Protein AF-A0A1J4RJ78-F1 (afdb_monomer)

Structure (mmCIF, N/CA/C/O backbone):
data_AF-A0A1J4RJ78-F1
#
_entry.id   AF-A0A1J4RJ78-F1
#
loop_
_atom_site.group_PDB
_atom_site.id
_atom_site.type_symbol
_atom_site.label_atom_id
_atom_site.label_alt_id
_atom_site.label_comp_id
_atom_site.label_asym_id
_a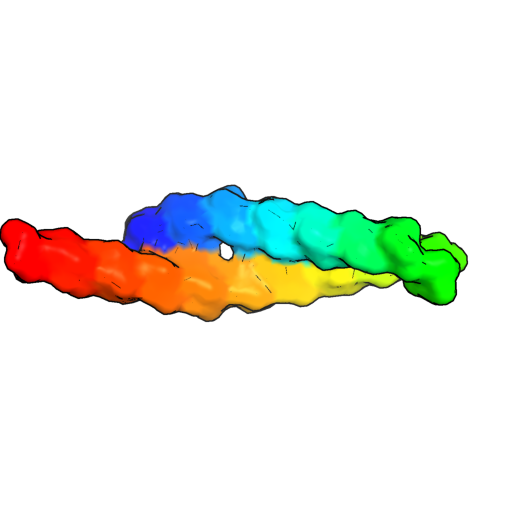tom_site.label_entity_id
_atom_site.label_seq_id
_atom_site.pdbx_PDB_ins_code
_atom_site.Cartn_x
_atom_site.Cartn_y
_atom_site.Cartn_z
_atom_site.occupancy
_atom_site.B_iso_or_equiv
_atom_site.auth_seq_id
_atom_site.auth_comp_id
_atom_site.auth_asym_id
_atom_site.auth_atom_id
_atom_site.pdbx_PDB_model_num
ATOM 1 N N . MET A 1 1 ? -15.336 1.926 12.615 1.00 67.94 1 MET A N 1
ATOM 2 C CA . MET A 1 1 ? -14.777 1.559 11.287 1.00 67.94 1 MET A CA 1
ATOM 3 C C . MET A 1 1 ? -14.428 2.730 10.356 1.00 67.94 1 MET A C 1
ATOM 5 O O . MET A 1 1 ? -13.241 2.956 10.189 1.00 67.94 1 MET A O 1
ATOM 9 N N . PHE A 1 2 ? -15.370 3.492 9.769 1.00 74.00 2 PHE A N 1
ATOM 10 C CA . PHE A 1 2 ? -15.049 4.498 8.719 1.00 74.00 2 PHE A CA 1
ATOM 11 C C . PHE A 1 2 ? -14.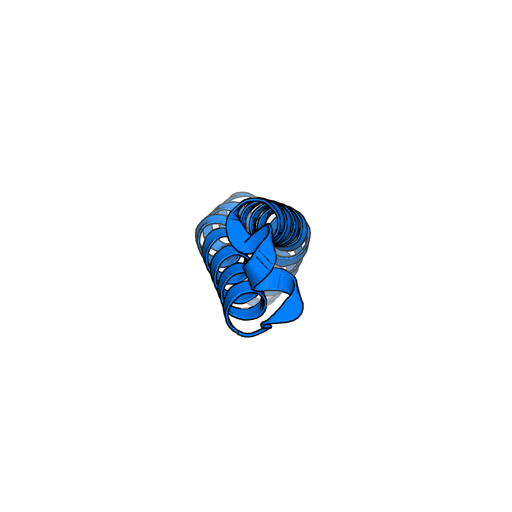023 5.566 9.145 1.00 74.00 2 PHE A C 1
ATOM 13 O O . PHE A 1 2 ? -13.104 5.869 8.392 1.00 74.00 2 PHE A O 1
ATOM 20 N N . LYS A 1 3 ? -14.123 6.074 10.383 1.00 83.81 3 LYS A N 1
ATOM 21 C CA . LYS A 1 3 ? -13.151 7.029 10.949 1.00 83.81 3 LYS A CA 1
ATOM 22 C C . LYS A 1 3 ? -11.744 6.427 11.070 1.00 83.81 3 LYS A C 1
ATOM 24 O O . LYS A 1 3 ? -10.776 7.062 10.681 1.00 83.81 3 LYS A O 1
ATOM 29 N N . ILE A 1 4 ? -11.646 5.185 11.551 1.00 85.12 4 ILE A N 1
ATOM 30 C CA . ILE A 1 4 ? -10.371 4.457 11.679 1.00 85.12 4 ILE A CA 1
ATOM 31 C C . ILE A 1 4 ? -9.789 4.191 10.288 1.00 85.12 4 ILE A C 1
ATOM 33 O O . ILE A 1 4 ? -8.614 4.438 10.061 1.00 85.12 4 ILE A O 1
ATOM 37 N N . SER A 1 5 ? -10.621 3.767 9.334 1.00 84.00 5 SER A N 1
ATOM 38 C CA . SER A 1 5 ? -10.203 3.551 7.946 1.00 84.00 5 SER A CA 1
ATOM 39 C C . SER A 1 5 ? -9.686 4.828 7.292 1.00 84.00 5 SER A C 1
ATOM 41 O O . SER A 1 5 ? -8.701 4.760 6.572 1.00 84.00 5 SER A O 1
ATOM 43 N N . ALA A 1 6 ? -10.306 5.983 7.552 1.00 87.81 6 ALA A N 1
ATOM 44 C CA . ALA A 1 6 ? -9.832 7.268 7.042 1.00 87.81 6 ALA A CA 1
ATOM 45 C C . ALA A 1 6 ? -8.467 7.647 7.637 1.00 87.81 6 ALA A C 1
ATOM 47 O O . ALA A 1 6 ? -7.571 8.047 6.901 1.00 87.81 6 ALA A O 1
ATOM 48 N N . VAL A 1 7 ? -8.280 7.457 8.948 1.00 89.56 7 VAL A N 1
ATOM 49 C CA . VAL A 1 7 ? -6.989 7.710 9.613 1.00 89.56 7 VAL A CA 1
ATOM 50 C C . VAL A 1 7 ? -5.899 6.792 9.060 1.00 89.56 7 VAL A C 1
ATOM 52 O O . VAL A 1 7 ? -4.816 7.260 8.720 1.00 89.56 7 VAL A O 1
ATOM 55 N N . VAL A 1 8 ? -6.190 5.498 8.912 1.00 89.62 8 VAL A N 1
ATOM 56 C CA . VAL A 1 8 ? -5.240 4.537 8.337 1.00 89.62 8 VAL A CA 1
ATOM 57 C C . VAL A 1 8 ? -4.935 4.880 6.880 1.00 89.62 8 VAL A C 1
ATOM 59 O O . VAL A 1 8 ? -3.780 4.806 6.479 1.00 89.62 8 VAL A O 1
ATOM 62 N N . PHE A 1 9 ? -5.927 5.320 6.104 1.00 90.81 9 PHE A N 1
ATOM 63 C CA . PHE A 1 9 ? -5.754 5.691 4.700 1.00 90.81 9 PHE A CA 1
ATOM 64 C C . PHE A 1 9 ? -4.822 6.885 4.500 1.00 90.81 9 PHE A C 1
ATOM 66 O O . PHE A 1 9 ? -3.968 6.840 3.617 1.00 90.81 9 PHE A O 1
ATOM 73 N N . VAL A 1 10 ? -4.924 7.912 5.349 1.00 91.75 10 VAL A N 1
ATOM 74 C CA . VAL A 1 10 ? -4.039 9.091 5.299 1.00 91.75 10 VAL A CA 1
ATOM 75 C C . VAL A 1 10 ? -2.567 8.711 5.483 1.00 91.75 10 VAL A C 1
ATOM 77 O O . VAL A 1 10 ? -1.696 9.392 4.955 1.00 91.75 10 VAL A O 1
ATOM 80 N N . ILE A 1 11 ? -2.284 7.611 6.183 1.00 93.25 11 ILE A N 1
ATOM 81 C CA . ILE A 1 11 ? -0.925 7.096 6.371 1.00 93.25 11 ILE A CA 1
ATOM 82 C C . ILE A 1 11 ? -0.575 6.112 5.246 1.00 93.25 11 ILE A C 1
ATOM 84 O O . ILE A 1 11 ? 0.420 6.282 4.550 1.00 93.25 11 ILE A O 1
ATOM 88 N N . ALA A 1 12 ? -1.416 5.103 5.021 1.00 91.62 12 ALA A N 1
ATOM 89 C CA . ALA A 1 12 ? -1.152 4.015 4.086 1.00 91.62 12 ALA A CA 1
ATOM 90 C C . ALA A 1 12 ? -1.012 4.490 2.633 1.00 91.62 12 ALA A C 1
ATOM 92 O O . ALA A 1 12 ? -0.182 3.952 1.902 1.00 91.62 12 ALA A O 1
ATOM 93 N N . ALA A 1 13 ? -1.792 5.491 2.210 1.00 92.62 13 ALA A N 1
ATOM 94 C CA . ALA A 1 13 ? -1.740 6.016 0.848 1.00 92.62 13 ALA A CA 1
ATOM 95 C C . ALA A 1 13 ? -0.371 6.630 0.501 1.00 92.62 13 ALA A C 1
ATOM 97 O O . ALA A 1 13 ? 0.297 6.076 -0.375 1.00 92.62 13 ALA A O 1
ATOM 98 N N . PRO A 1 14 ? 0.116 7.692 1.176 1.00 94.81 14 PRO A N 1
ATOM 99 C CA . PRO A 1 14 ? 1.424 8.263 0.861 1.00 94.81 14 PRO A CA 1
ATOM 100 C C . PRO A 1 14 ? 2.574 7.276 1.096 1.00 94.81 14 PRO A C 1
ATOM 102 O O . PRO A 1 14 ? 3.537 7.293 0.333 1.00 94.81 14 PRO A O 1
ATOM 105 N N . THR A 1 15 ? 2.478 6.375 2.083 1.00 95.06 15 THR A N 1
ATOM 106 C CA . THR A 1 15 ? 3.506 5.346 2.302 1.00 95.06 15 THR A CA 1
ATOM 107 C C . THR A 1 15 ? 3.617 4.389 1.113 1.00 95.06 15 THR A C 1
ATOM 109 O O . THR A 1 15 ? 4.715 4.185 0.601 1.00 95.06 15 THR A O 1
ATOM 112 N N . LEU A 1 16 ? 2.503 3.830 0.630 1.00 93.75 16 LEU A N 1
ATOM 113 C CA . LEU A 1 16 ? 2.520 2.908 -0.512 1.00 93.75 16 LEU A CA 1
ATOM 114 C C . LEU A 1 16 ? 2.893 3.613 -1.816 1.00 93.75 16 LEU A C 1
ATOM 116 O O . LEU A 1 16 ? 3.664 3.069 -2.604 1.00 93.75 16 LEU A O 1
ATOM 120 N N . MET A 1 17 ? 2.398 4.835 -2.022 1.00 94.88 17 MET A N 1
ATOM 121 C CA . MET A 1 17 ? 2.798 5.673 -3.153 1.00 94.88 17 MET A CA 1
ATOM 122 C C . MET A 1 17 ? 4.312 5.912 -3.158 1.00 94.88 17 MET A C 1
ATOM 124 O O . MET A 1 17 ? 4.956 5.726 -4.187 1.00 94.88 17 MET A O 1
ATOM 128 N N . GLY A 1 18 ? 4.884 6.273 -2.006 1.00 93.31 18 GLY A N 1
ATOM 129 C CA . GLY A 1 18 ? 6.317 6.507 -1.849 1.00 93.31 18 GLY A CA 1
ATOM 130 C C . GLY A 1 18 ? 7.150 5.251 -2.101 1.00 93.31 18 GLY A C 1
ATOM 131 O O . GLY A 1 18 ? 8.105 5.304 -2.870 1.00 93.31 18 GLY A O 1
ATOM 132 N N . ILE A 1 19 ? 6.766 4.107 -1.524 1.00 95.50 19 ILE A N 1
ATOM 133 C CA . ILE A 1 19 ? 7.474 2.831 -1.724 1.00 95.50 19 ILE A CA 1
ATOM 134 C C . ILE A 1 19 ? 7.509 2.450 -3.208 1.00 95.50 19 ILE A C 1
ATOM 136 O O . ILE A 1 19 ? 8.563 2.087 -3.727 1.00 95.50 19 ILE A O 1
ATOM 140 N N . LEU A 1 20 ? 6.378 2.557 -3.910 1.00 92.94 20 LEU A N 1
ATOM 141 C CA . LEU A 1 20 ? 6.313 2.204 -5.328 1.00 92.94 20 LEU A CA 1
ATOM 142 C C . LEU A 1 20 ? 7.063 3.210 -6.211 1.00 92.94 20 LEU A C 1
ATOM 144 O O . LEU A 1 20 ? 7.721 2.803 -7.166 1.00 92.94 20 LEU A O 1
ATOM 148 N N . ALA A 1 21 ? 7.031 4.503 -5.878 1.00 92.62 21 ALA A N 1
ATOM 149 C CA . ALA A 1 21 ? 7.841 5.508 -6.564 1.00 92.62 21 ALA A CA 1
ATOM 150 C C . ALA A 1 21 ? 9.345 5.224 -6.407 1.00 92.62 21 ALA A C 1
ATOM 152 O O . ALA A 1 21 ? 10.086 5.259 -7.389 1.00 92.62 21 ALA A O 1
ATOM 153 N N . VAL A 1 22 ? 9.789 4.861 -5.200 1.00 94.56 22 VAL A N 1
ATOM 154 C CA . VAL A 1 22 ? 11.178 4.449 -4.945 1.00 94.56 22 VAL A CA 1
ATOM 155 C C . VAL A 1 22 ? 11.525 3.179 -5.723 1.00 94.56 22 VAL A C 1
ATOM 157 O O . VAL A 1 22 ? 12.601 3.111 -6.308 1.00 94.56 22 VAL A O 1
ATOM 160 N N . ALA A 1 23 ? 10.619 2.201 -5.805 1.00 93.19 23 ALA A N 1
ATOM 161 C CA . ALA A 1 23 ? 10.838 0.986 -6.593 1.00 93.19 23 ALA A CA 1
ATOM 162 C C . ALA A 1 23 ? 11.039 1.285 -8.092 1.00 93.19 23 ALA A C 1
ATOM 164 O O . ALA A 1 23 ? 11.899 0.681 -8.736 1.00 93.19 23 ALA A O 1
ATOM 165 N N . VAL A 1 24 ? 10.299 2.256 -8.638 1.00 92.00 24 VAL A N 1
ATOM 166 C CA . VAL A 1 24 ? 10.491 2.743 -10.013 1.00 92.00 24 VAL A CA 1
ATOM 167 C C . VAL A 1 24 ? 11.860 3.403 -10.178 1.00 92.00 24 VAL A C 1
ATOM 169 O O . VAL A 1 24 ? 12.566 3.097 -11.134 1.00 92.00 24 VAL A O 1
ATOM 172 N N . MET A 1 25 ? 12.264 4.262 -9.239 1.00 91.25 25 MET A N 1
ATOM 173 C CA . MET A 1 25 ? 13.570 4.934 -9.280 1.00 91.25 25 MET A CA 1
ATOM 174 C C . MET A 1 25 ? 14.744 3.959 -9.122 1.00 91.25 25 MET A C 1
ATOM 176 O O . MET A 1 25 ? 15.796 4.159 -9.718 1.00 91.25 25 MET A O 1
ATOM 180 N N . ALA A 1 26 ? 14.566 2.891 -8.345 1.00 93.50 26 ALA A N 1
ATOM 181 C CA . ALA A 1 26 ? 15.575 1.855 -8.144 1.00 93.50 26 ALA A CA 1
ATOM 182 C C . ALA A 1 26 ? 15.734 0.919 -9.356 1.00 93.50 26 ALA A C 1
ATOM 184 O O . ALA A 1 26 ? 16.695 0.154 -9.408 1.00 93.50 26 ALA A O 1
ATOM 185 N N . THR A 1 27 ? 14.811 0.964 -10.324 1.00 92.81 27 THR A N 1
ATOM 186 C CA . THR A 1 27 ? 14.810 0.076 -11.489 1.00 92.81 27 THR A CA 1
ATOM 187 C C . THR A 1 27 ? 15.193 0.854 -12.755 1.00 92.81 27 THR A C 1
ATOM 189 O O . THR A 1 27 ? 14.3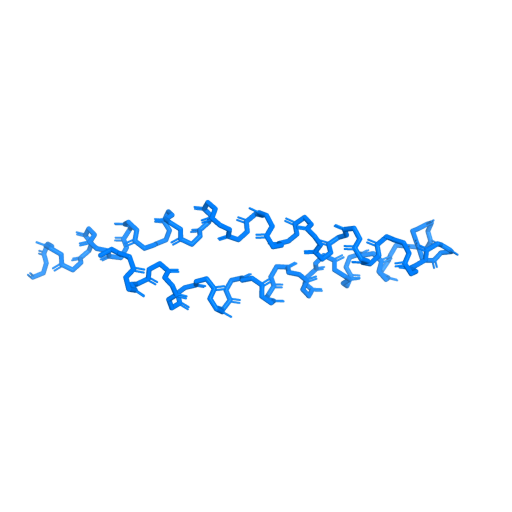64 1.593 -13.295 1.00 92.81 27 THR A O 1
ATOM 192 N N . PRO A 1 28 ? 16.413 0.673 -13.299 1.00 86.50 28 PRO A N 1
ATOM 193 C CA . PRO A 1 28 ? 16.919 1.491 -14.407 1.00 86.50 28 PRO A CA 1
ATOM 194 C C . PRO A 1 28 ? 16.039 1.473 -15.664 1.00 86.50 28 PRO A C 1
ATOM 196 O O . PRO A 1 28 ? 15.886 2.495 -16.330 1.00 86.50 28 PRO A O 1
ATOM 199 N N . SER A 1 29 ? 15.410 0.333 -15.973 1.00 89.25 29 SER A N 1
ATOM 200 C CA . SER A 1 29 ? 14.519 0.192 -17.133 1.00 89.25 29 SER A CA 1
ATOM 201 C C . SER A 1 29 ? 13.235 1.021 -17.022 1.00 89.25 29 SER A C 1
ATOM 203 O O . SER A 1 29 ? 12.697 1.443 -18.042 1.00 89.25 29 SER A O 1
ATOM 205 N N . LEU A 1 30 ? 12.756 1.283 -15.803 1.00 84.25 30 LEU A N 1
ATOM 206 C CA . LEU A 1 30 ? 11.564 2.092 -15.541 1.00 84.25 30 LEU A CA 1
ATOM 207 C C . LEU A 1 30 ? 11.907 3.587 -15.429 1.00 84.25 30 LEU A C 1
ATOM 209 O O . LEU A 1 30 ? 11.088 4.437 -15.775 1.00 84.25 30 LEU A O 1
ATOM 213 N N . MET A 1 31 ? 13.127 3.919 -14.998 1.00 86.00 31 MET A N 1
ATOM 214 C CA . MET A 1 31 ? 13.570 5.302 -14.801 1.00 86.00 31 MET A CA 1
ATOM 215 C C . MET A 1 31 ? 13.748 6.088 -16.112 1.00 86.00 31 MET A C 1
ATOM 217 O O . MET A 1 31 ? 13.540 7.301 -16.111 1.00 86.00 31 MET A O 1
ATOM 221 N N . ASN A 1 32 ? 14.033 5.420 -17.238 1.00 86.12 32 ASN A N 1
ATOM 222 C CA . ASN A 1 32 ? 14.075 6.065 -18.562 1.00 86.12 32 ASN A CA 1
ATOM 223 C C . ASN A 1 32 ? 12.749 6.758 -18.933 1.00 86.12 32 ASN A C 1
ATOM 225 O O . ASN A 1 32 ? 12.755 7.803 -19.576 1.00 86.12 32 ASN A O 1
ATOM 229 N N . GLU A 1 33 ? 11.616 6.213 -18.481 1.00 87.50 33 GLU A N 1
ATOM 230 C CA . GLU A 1 33 ? 10.280 6.821 -18.585 1.00 87.50 33 GLU A CA 1
ATOM 231 C C . GLU A 1 33 ? 9.757 7.221 -17.189 1.00 87.50 33 GLU A C 1
ATOM 233 O O . GLU A 1 33 ? 8.566 7.100 -16.886 1.00 87.50 33 GLU A O 1
ATOM 238 N N . GLY A 1 34 ? 10.651 7.692 -16.311 1.00 81.94 34 GLY A N 1
ATOM 239 C CA . GLY A 1 34 ? 10.377 7.883 -14.885 1.00 81.94 34 GLY A CA 1
ATOM 240 C C . GLY A 1 34 ? 9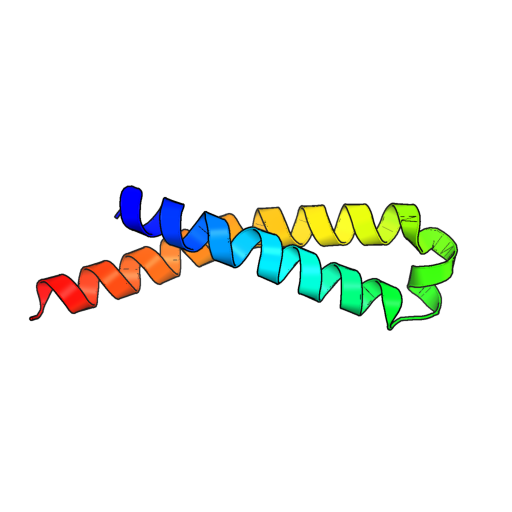.138 8.7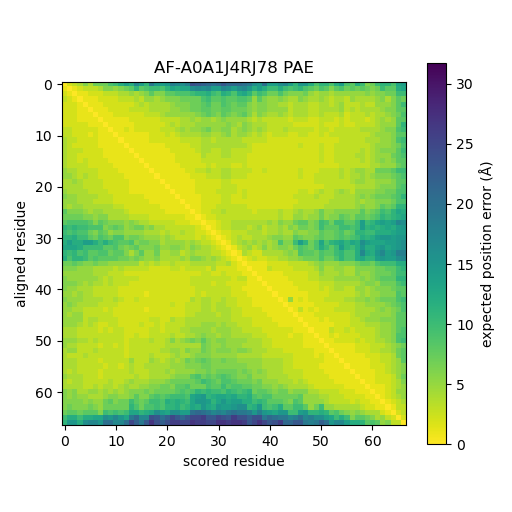31 -14.596 1.00 81.94 34 GLY A C 1
ATOM 241 O O . GLY A 1 34 ? 8.343 8.364 -13.739 1.00 81.94 34 GLY A O 1
ATOM 242 N N . ALA A 1 35 ? 8.892 9.800 -15.359 1.00 85.88 35 ALA A N 1
ATOM 243 C CA . ALA A 1 35 ? 7.700 10.635 -15.182 1.00 85.88 35 ALA A CA 1
ATOM 244 C C . ALA A 1 35 ? 6.385 9.842 -15.329 1.00 85.88 35 ALA A C 1
ATOM 246 O O . ALA A 1 35 ? 5.456 10.025 -14.550 1.00 85.88 35 ALA A O 1
ATOM 247 N N . LYS A 1 36 ? 6.318 8.914 -16.287 1.00 92.12 36 LYS A N 1
ATOM 248 C CA . LYS A 1 36 ? 5.136 8.080 -16.532 1.00 92.12 36 LYS A CA 1
ATOM 249 C C . LYS A 1 36 ? 5.014 6.975 -15.487 1.00 92.12 36 LYS A C 1
ATOM 251 O O . LYS A 1 36 ? 3.935 6.769 -14.931 1.00 92.12 36 LYS A O 1
ATOM 256 N N . TRP A 1 37 ? 6.113 6.280 -15.198 1.00 92.06 37 TRP A N 1
ATOM 257 C CA . TRP A 1 37 ? 6.091 5.134 -14.289 1.00 92.06 37 TRP A CA 1
ATOM 258 C C . TRP A 1 37 ? 5.954 5.532 -12.823 1.00 92.06 37 TRP A C 1
ATOM 260 O O . TRP A 1 37 ? 5.255 4.837 -12.095 1.00 92.06 37 TRP A O 1
ATOM 270 N N . ILE A 1 38 ? 6.525 6.661 -12.392 1.00 91.81 38 ILE A N 1
ATOM 271 C CA . ILE A 1 38 ? 6.340 7.185 -11.030 1.00 91.81 38 ILE A CA 1
ATOM 272 C C . ILE A 1 38 ? 4.876 7.575 -10.815 1.00 91.81 38 ILE A C 1
ATOM 274 O O . ILE A 1 38 ? 4.284 7.184 -9.810 1.00 91.81 38 ILE A O 1
ATOM 278 N N . SER A 1 39 ? 4.255 8.285 -11.763 1.00 91.50 39 SER A N 1
ATOM 279 C CA . SER A 1 39 ? 2.831 8.632 -11.671 1.00 91.50 39 SER A CA 1
ATOM 280 C C . SER A 1 39 ? 1.932 7.394 -11.682 1.00 91.50 39 SER A C 1
ATOM 282 O O . SER A 1 39 ? 0.993 7.318 -10.890 1.00 91.50 39 SER A O 1
ATOM 284 N N . ALA A 1 40 ? 2.233 6.396 -12.520 1.00 93.44 40 ALA A N 1
ATOM 285 C CA . ALA A 1 40 ? 1.498 5.132 -12.539 1.00 93.44 40 ALA A CA 1
ATOM 286 C C . ALA A 1 40 ? 1.656 4.355 -11.219 1.00 93.44 40 ALA A C 1
ATOM 288 O O . ALA A 1 40 ? 0.667 3.906 -10.644 1.00 93.44 40 ALA A O 1
ATOM 289 N N . ALA A 1 41 ? 2.880 4.251 -10.700 1.00 93.00 41 ALA A N 1
ATOM 290 C CA . ALA A 1 41 ? 3.200 3.615 -9.426 1.00 93.00 41 ALA A CA 1
ATOM 291 C C . ALA A 1 41 ? 2.494 4.295 -8.245 1.00 93.00 41 ALA A C 1
ATOM 293 O O . ALA A 1 41 ? 1.912 3.619 -7.397 1.00 93.00 41 ALA A O 1
ATOM 294 N N . ALA A 1 42 ? 2.469 5.628 -8.223 1.00 91.56 42 ALA A N 1
ATOM 295 C CA . ALA A 1 42 ? 1.715 6.397 -7.242 1.00 91.56 42 ALA A CA 1
ATOM 296 C C . ALA A 1 42 ? 0.201 6.131 -7.358 1.00 91.56 42 ALA A C 1
ATOM 298 O O . ALA A 1 42 ? -0.464 5.884 -6.354 1.00 91.56 42 ALA A O 1
ATOM 299 N N . GLY A 1 43 ? -0.350 6.093 -8.575 1.00 94.00 43 GLY A N 1
ATOM 300 C CA . GLY A 1 43 ? -1.751 5.724 -8.797 1.00 94.00 43 GLY A CA 1
ATOM 301 C C . GLY A 1 43 ? -2.086 4.328 -8.259 1.00 94.00 43 GLY A C 1
ATOM 302 O O . GLY A 1 43 ? -3.075 4.156 -7.549 1.00 94.00 43 GLY A O 1
ATOM 303 N N . ILE A 1 44 ? -1.225 3.342 -8.519 1.00 94.12 44 ILE A N 1
ATOM 304 C CA . ILE A 1 44 ? -1.377 1.973 -8.006 1.00 94.12 44 ILE A CA 1
ATOM 305 C C . ILE A 1 44 ? -1.298 1.951 -6.474 1.00 94.12 44 ILE A C 1
ATOM 307 O O . ILE A 1 44 ? -2.134 1.319 -5.831 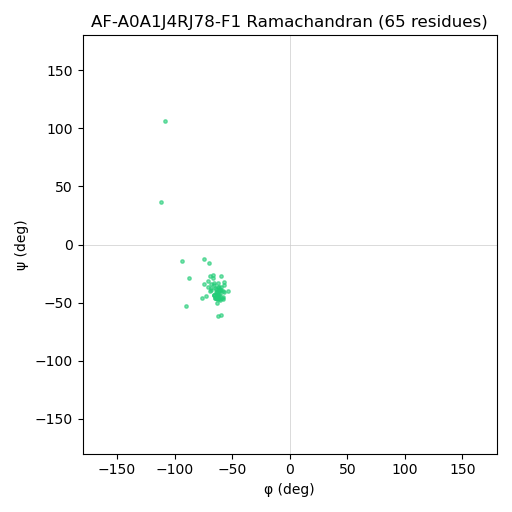1.00 94.12 44 ILE A O 1
ATOM 311 N N . GLY A 1 45 ? -0.345 2.669 -5.876 1.00 91.75 45 GLY A N 1
ATOM 312 C CA . GLY A 1 45 ? -0.197 2.758 -4.420 1.00 91.75 45 GLY A CA 1
ATOM 313 C C . GLY A 1 45 ? -1.432 3.337 -3.733 1.00 91.75 45 GLY A C 1
ATOM 314 O O . GLY A 1 45 ? -1.855 2.831 -2.694 1.00 91.75 45 GLY A O 1
ATOM 315 N N . LEU A 1 46 ? -2.061 4.339 -4.349 1.00 92.94 46 LEU A N 1
ATOM 316 C CA . LEU A 1 46 ? -3.311 4.925 -3.870 1.00 92.94 46 LEU A CA 1
ATOM 317 C C . LEU A 1 46 ? -4.501 3.967 -4.018 1.00 92.94 46 LEU A C 1
ATOM 319 O O . LEU A 1 46 ? -5.343 3.877 -3.129 1.00 92.94 46 LEU A O 1
ATOM 323 N N . LEU A 1 47 ? -4.582 3.224 -5.121 1.00 94.38 47 LEU A N 1
ATOM 324 C CA . LEU A 1 47 ? -5.652 2.243 -5.306 1.00 94.38 47 LEU A CA 1
ATOM 325 C C . LEU A 1 47 ? -5.523 1.065 -4.337 1.00 94.38 47 LEU A C 1
ATOM 327 O O . LEU A 1 47 ? -6.532 0.593 -3.821 1.00 94.38 47 LEU A O 1
ATOM 331 N N . LEU A 1 48 ? -4.298 0.619 -4.049 1.00 91.88 48 LEU A N 1
ATOM 332 C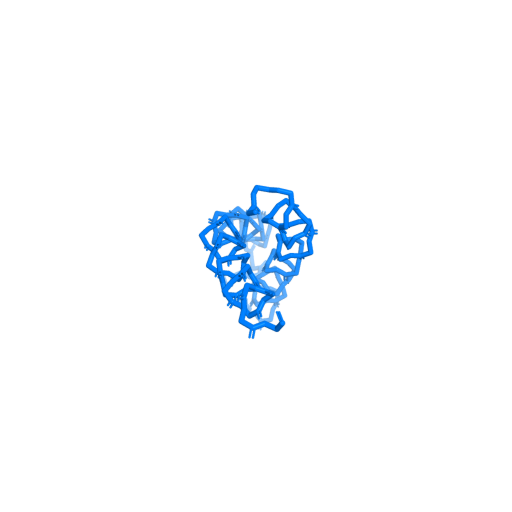 CA . LEU A 1 48 ? -4.027 -0.445 -3.080 1.00 91.88 48 LEU A CA 1
ATOM 333 C C . LEU A 1 48 ? -4.261 0.002 -1.636 1.00 91.88 48 LEU A C 1
ATOM 335 O O . LEU A 1 48 ? -4.680 -0.803 -0.803 1.00 91.88 48 LEU A O 1
ATOM 339 N N . SER A 1 49 ? -4.036 1.277 -1.321 1.00 90.50 49 SER A N 1
ATOM 340 C CA . SER A 1 49 ? -4.246 1.776 0.036 1.00 90.50 49 SER A CA 1
ATOM 341 C C . SER A 1 49 ? -5.721 1.754 0.451 1.00 90.50 49 SER A C 1
ATOM 343 O O . SER A 1 49 ? -5.997 1.589 1.638 1.00 90.50 49 SER A O 1
ATOM 345 N N . LEU A 1 50 ? -6.676 1.825 -0.485 1.00 91.19 50 LEU A N 1
ATOM 346 C CA . LEU A 1 50 ? -8.115 1.722 -0.199 1.00 91.19 50 LEU A CA 1
ATOM 347 C C . LEU A 1 50 ? -8.508 0.385 0.473 1.00 91.19 50 LEU A C 1
ATOM 349 O O . LEU A 1 50 ? -8.993 0.418 1.611 1.00 91.19 50 LEU A O 1
ATOM 353 N N . PRO A 1 51 ? -8.292 -0.798 -0.145 1.00 90.38 51 PRO A N 1
ATOM 354 C CA . PRO A 1 51 ? -8.617 -2.077 0.482 1.00 90.38 51 PRO A CA 1
ATOM 355 C C . PRO A 1 51 ? -7.746 -2.361 1.711 1.00 90.38 51 PRO A C 1
ATOM 357 O O . PRO A 1 51 ? -8.250 -2.904 2.695 1.00 90.38 51 PRO A O 1
ATOM 360 N N . ILE A 1 52 ? -6.470 -1.953 1.699 1.00 90.56 52 ILE A N 1
ATOM 361 C CA . ILE A 1 52 ? -5.552 -2.154 2.831 1.00 90.56 52 ILE A CA 1
ATOM 362 C C . ILE A 1 52 ? -6.048 -1.399 4.068 1.00 90.56 52 ILE A C 1
ATOM 364 O O . ILE A 1 52 ? -6.128 -1.970 5.156 1.00 90.56 52 ILE A O 1
ATOM 368 N N . SER A 1 53 ? -6.453 -0.141 3.903 1.00 88.12 53 SER A N 1
ATOM 369 C CA . SER A 1 53 ? -6.929 0.686 5.015 1.00 88.12 53 SER A CA 1
ATOM 370 C C . SER A 1 53 ? -8.220 0.147 5.617 1.00 88.12 53 SER A C 1
ATOM 372 O O . SER A 1 53 ? -8.379 0.152 6.838 1.00 88.12 53 SER A O 1
ATOM 374 N N . TYR A 1 54 ? -9.114 -0.382 4.779 1.00 89.50 54 TYR A N 1
ATOM 375 C CA . TYR A 1 54 ? -10.337 -1.030 5.241 1.00 89.50 54 TYR A CA 1
ATOM 376 C C .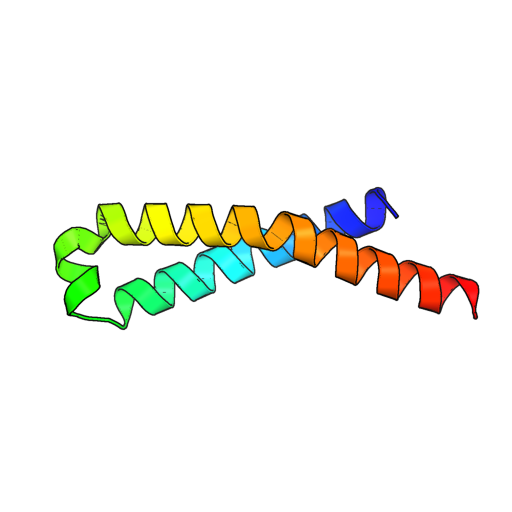 TYR A 1 54 ? -10.045 -2.306 6.043 1.00 89.50 54 TYR A C 1
ATOM 378 O O . TYR A 1 54 ? -10.601 -2.495 7.127 1.00 89.50 54 TYR A O 1
ATOM 386 N N . PHE A 1 55 ? -9.143 -3.164 5.552 1.00 89.94 55 PHE A N 1
ATOM 387 C CA . PHE A 1 55 ? -8.748 -4.392 6.248 1.00 89.94 55 PHE A CA 1
ATOM 388 C C . PHE A 1 55 ? -8.102 -4.105 7.603 1.00 89.94 55 PHE A C 1
ATOM 390 O O . PHE A 1 55 ? -8.491 -4.697 8.609 1.00 89.94 55 PHE A O 1
ATOM 397 N N . ILE A 1 56 ? -7.165 -3.157 7.651 1.00 89.31 56 ILE A N 1
ATOM 398 C CA . ILE A 1 56 ? -6.503 -2.757 8.896 1.00 89.31 56 ILE A CA 1
ATOM 399 C C . ILE A 1 56 ? -7.524 -2.167 9.873 1.00 89.31 56 ILE A C 1
ATOM 401 O O . ILE A 1 56 ? -7.554 -2.555 11.040 1.00 89.31 56 ILE A O 1
ATOM 405 N N . ALA A 1 57 ? -8.417 -1.290 9.407 1.00 88.94 57 ALA A N 1
ATOM 406 C CA . ALA A 1 57 ? -9.461 -0.723 10.255 1.00 88.94 57 ALA A CA 1
ATOM 407 C C . ALA A 1 57 ? -10.410 -1.790 10.813 1.00 88.94 57 ALA A C 1
ATOM 409 O O . ALA A 1 57 ? -10.839 -1.683 11.962 1.00 88.94 57 ALA A O 1
ATOM 410 N N . ARG A 1 58 ? -10.721 -2.829 10.028 1.00 88.12 58 ARG A N 1
ATOM 411 C CA . ARG A 1 58 ? -11.524 -3.971 10.479 1.00 88.12 58 ARG A CA 1
ATOM 412 C C . ARG A 1 58 ? -10.810 -4.774 11.565 1.00 88.12 58 ARG A C 1
ATOM 414 O O . ARG A 1 58 ? -11.443 -5.121 12.561 1.00 88.12 58 ARG A O 1
ATOM 421 N N . SER A 1 59 ? -9.514 -5.029 11.403 1.00 87.94 59 SER A N 1
ATOM 422 C CA . SER A 1 59 ? -8.698 -5.701 12.418 1.00 87.94 59 SER A CA 1
ATOM 423 C C . SER A 1 59 ? -8.644 -4.895 13.717 1.00 87.94 59 SER A C 1
ATOM 425 O O . SER A 1 59 ? -8.904 -5.452 14.780 1.00 87.94 59 SER A O 1
ATOM 427 N N . ILE A 1 60 ? -8.416 -3.579 13.636 1.00 87.06 60 ILE A N 1
ATOM 428 C CA . ILE A 1 60 ? -8.393 -2.682 14.803 1.00 87.06 60 ILE A CA 1
ATOM 429 C C . ILE A 1 60 ? -9.746 -2.684 15.532 1.00 87.06 60 ILE A C 1
ATOM 431 O O . ILE A 1 60 ? -9.787 -2.869 16.744 1.00 87.06 60 ILE A O 1
ATOM 435 N N . ASP A 1 61 ? -10.863 -2.541 14.809 1.00 86.25 61 ASP A N 1
ATOM 436 C CA . ASP A 1 61 ? -12.216 -2.558 15.396 1.00 86.25 61 ASP A CA 1
ATOM 4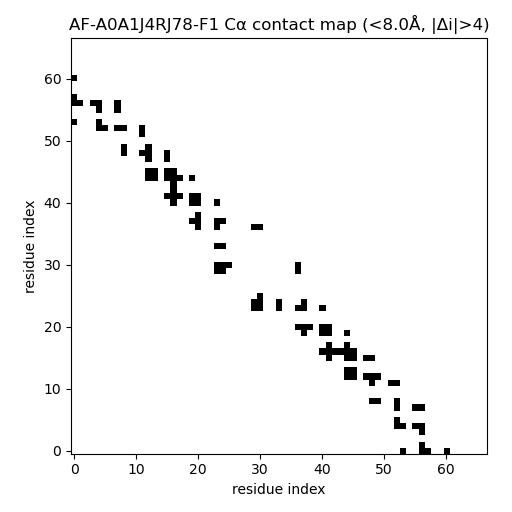37 C C . ASP A 1 61 ? -12.503 -3.890 16.115 1.00 86.25 61 ASP A C 1
ATOM 439 O O . ASP A 1 61 ? -13.121 -3.903 17.178 1.00 86.25 61 ASP A O 1
ATOM 443 N N . SER A 1 62 ? -12.006 -5.010 15.572 1.00 85.44 62 SER A N 1
ATOM 444 C CA . SER A 1 62 ? -12.164 -6.334 16.186 1.00 85.44 62 SER A CA 1
ATOM 445 C C . SER A 1 62 ? -11.379 -6.506 17.488 1.00 85.44 62 SER A C 1
ATOM 447 O O . SER A 1 62 ? -11.854 -7.188 18.394 1.00 85.44 62 SER A O 1
ATOM 449 N N . VAL A 1 63 ? -10.201 -5.883 17.590 1.00 87.31 63 VAL A N 1
ATOM 450 C CA . VAL A 1 63 ? -9.374 -5.905 18.802 1.00 87.31 63 VAL A CA 1
ATOM 451 C C . VAL A 1 63 ? -10.007 -5.028 19.878 1.00 87.31 63 VAL A C 1
ATOM 453 O O . VAL A 1 63 ? -10.147 -5.474 21.010 1.00 87.31 63 VAL A O 1
ATOM 456 N N . ILE A 1 64 ? -10.470 -3.827 19.514 1.00 83.44 64 ILE A N 1
ATOM 457 C CA . ILE A 1 64 ? -11.121 -2.894 20.447 1.00 83.44 64 ILE A CA 1
ATOM 458 C C . ILE A 1 64 ? -12.396 -3.499 21.049 1.00 83.44 64 ILE A C 1
ATOM 460 O O . ILE A 1 64 ? -12.640 -3.337 22.234 1.00 83.44 64 ILE A O 1
ATOM 464 N N . LYS A 1 65 ? -13.204 -4.226 20.265 1.00 75.50 65 LYS A N 1
ATOM 465 C CA . LYS A 1 65 ? -14.438 -4.866 20.763 1.00 75.50 65 LYS A CA 1
ATOM 466 C C . LYS A 1 65 ? -14.218 -6.055 21.702 1.00 75.50 65 LYS A C 1
ATOM 468 O O . LYS A 1 65 ? -15.181 -6.501 22.315 1.00 75.50 65 LYS A O 1
ATOM 473 N N . LYS A 1 66 ? -13.009 -6.619 21.747 1.00 67.69 66 LYS A N 1
ATOM 474 C CA . LYS A 1 66 ? -12.667 -7.751 22.622 1.00 67.69 66 LYS A CA 1
ATOM 475 C C . LYS A 1 66 ? -12.070 -7.322 23.967 1.00 67.69 66 LYS A C 1
ATOM 477 O O . LYS A 1 66 ? -11.936 -8.188 24.827 1.00 67.69 66 LYS A O 1
ATOM 482 N N . GLY A 1 67 ? -11.657 -6.061 24.098 1.00 53.00 67 GLY A N 1
ATOM 483 C CA . GLY A 1 67 ? -11.046 -5.499 25.307 1.00 53.00 67 GLY A CA 1
ATOM 484 C C . GLY A 1 67 ? -12.051 -4.900 26.275 1.00 53.00 67 GLY A C 1
ATOM 485 O O . GLY A 1 67 ? -13.190 -4.610 25.845 1.00 53.00 67 GLY A O 1
#

Foldseek 3Di:
DVVQLVVQLVVQLVVQLVVQLVVLVVDPVSVVVSVVRSVVSSVVSNVVSNVVSVVVSVVVVVVVVVD

Radius of gyration: 15.05 Å; Cα contacts (8 Å, |Δi|>4): 62; chains: 1; bounding box: 32×18×44 Å

pLDDT: mean 88.57, std 7.11, range [53.0, 95.5]

Nearest PDB structures (foldseek):
  8ssf-assembly1_B-2  TM=7.655E-01  e=9.486E+00  Hydrogenobacter thermophilus TK-6
  4cbj-assembly1_D  TM=5.007E-01  e=3.331E+00  Alkalihalophilus pseudofirmus OF4
  6n2d-assembly1_c3  TM=4.501E-01  e=8.885E+00  Bacillus sp. PS3

Sequence (67 aa):
MFKISAVVFVIAAPTLMGILAVAVMATPSLMNEGAKWISAAAGIGLLLSLPISYFIARSIDSVIKKG

Mean predicted aligned error: 4.88 Å

Solvent-accessible surface area (backbone atoms only — not comparable to full-atom values): 3358 Å² total; per-residue (Å²): 91,71,70,50,20,51,58,41,27,71,51,42,22,61,51,37,16,48,54,38,30,48,52,32,66,72,33,71,86,43,41,81,48,33,77,60,45,31,54,50,28,31,52,51,17,45,60,52,17,54,62,49,15,46,53,51,20,51,52,51,51,56,53,59,72,74,105

Secondary structure (DSSP, 8-state):
-HHHHHHHHHHHHHHHHHHHHHHHHT-HHHHTTHHHHHHHHHHHHHHHHHHHHHHHHHHHHHHHTT-